Protein AF-A0A4Z2E4M0-F1 (afdb_monomer)

Sequence (100 aa):
MMVRCGWKPGSGLGPEGEGPQQPVPTVLKRDQTGLGFGHTKRAKVTHFQPRDCDAVKRPNGKGERGGKGKGQRREDSRRKELYEKNWERDFRASFNRTDL

pLDDT: mean 81.9, std 14.19, range [42.97, 96.12]

Foldseek 3Di:
DVVVVVDDQQAADDPVSPHDSDDDFADDDDDDDDPPPDDDDDTGPDDADVVRPVSNDDPPDDDDCPPPPPVRVVVVVVVVVVVVVVVVVVVVVVVVPDDD

Nearest PDB structures (foldseek):
  8ro1-assembly1_TF  TM=5.531E-01  e=5.129E-01  Caenorhabditis elegans

Secondary structure (DSSP, 8-state):
-TGGGTPPTTPPSSTTS-S-SSPPPB----SSSPTT-SSPPPPB-----TT-STTTSPP--SSS-----HHHHHHHHHHHHHHHHHHHHHHHHHHS----

Solvent-accessible surface area (backbone atoms only — not comparable to full-atom values): 6748 Å² total; per-residue (Å²): 112,60,61,83,72,71,51,56,90,89,48,22,52,65,99,84,31,78,37,73,70,61,80,81,55,46,69,88,86,88,75,90,71,64,88,88,64,75,81,86,72,78,60,41,74,79,84,65,62,90,87,47,66,69,76,73,48,76,75,95,60,87,74,90,74,78,69,59,53,78,65,56,50,52,52,52,50,53,53,50,52,52,50,50,53,50,48,50,52,53,55,57,49,64,73,63,74,69,88,134

Radius of gyration: 29.67 Å; Cα contacts (8 Å, |Δi|>4): 34; chains: 1; bounding box: 60×18×92 Å

InterPro domains:
  IPR000467 G-patch domain [PF01585] (1-36)
  IPR000467 G-patch domain [PS50174] (1-40)
  IPR000467 G-patch domain [SM00443] (1-38)
  IPR039146 G patch domain and ankyrin repeat-containing protein 1 [PTHR20923] (1-97)

Mean predicted aligned error: 14.18 Å

Structure (mmCIF, N/CA/C/O backbone):
data_AF-A0A4Z2E4M0-F1
#
_entry.id   AF-A0A4Z2E4M0-F1
#
loop_
_atom_site.group_PDB
_atom_site.id
_atom_site.type_symbol
_atom_site.label_atom_id
_atom_site.label_alt_id
_atom_site.label_comp_id
_atom_site.label_asym_id
_atom_site.label_entity_id
_atom_site.label_seq_id
_atom_site.pdbx_PDB_ins_code
_atom_site.Cartn_x
_atom_site.Cartn_y
_atom_site.Cartn_z
_atom_site.occupancy
_atom_site.B_iso_or_equiv
_atom_site.auth_seq_id
_atom_site.auth_comp_id
_atom_site.auth_asym_id
_atom_site.auth_atom_id
_atom_site.pdbx_PDB_model_num
ATOM 1 N N . MET A 1 1 ? 2.060 -4.174 -28.638 1.00 84.50 1 MET A N 1
ATOM 2 C CA . MET A 1 1 ? 2.246 -2.708 -28.719 1.00 84.50 1 MET A CA 1
ATOM 3 C C . MET A 1 1 ? 3.668 -2.316 -28.327 1.00 84.50 1 MET A C 1
ATOM 5 O O . MET A 1 1 ? 4.373 -1.853 -29.203 1.00 84.50 1 MET A O 1
ATOM 9 N N . MET A 1 2 ? 4.146 -2.610 -27.111 1.00 94.19 2 MET A N 1
ATOM 10 C CA . MET A 1 2 ? 5.495 -2.208 -26.654 1.00 94.19 2 MET A CA 1
ATOM 11 C C . MET A 1 2 ? 6.664 -2.712 -27.518 1.00 94.19 2 MET A C 1
ATOM 13 O O . MET A 1 2 ? 7.510 -1.918 -27.907 1.00 94.19 2 MET A O 1
ATOM 17 N N . VAL A 1 3 ? 6.681 -3.997 -27.895 1.00 94.50 3 VAL A N 1
ATOM 18 C CA . VAL A 1 3 ? 7.753 -4.558 -28.750 1.00 94.50 3 VAL A CA 1
ATOM 19 C C . VAL A 1 3 ? 7.830 -3.857 -30.112 1.00 94.50 3 VAL A C 1
ATOM 21 O O . VAL A 1 3 ? 8.912 -3.608 -30.628 1.00 94.50 3 VAL A O 1
ATOM 24 N N . ARG A 1 4 ? 6.681 -3.458 -30.675 1.00 96.12 4 ARG A N 1
ATOM 25 C CA . ARG A 1 4 ? 6.632 -2.698 -31.938 1.00 96.12 4 ARG A CA 1
ATOM 26 C C . ARG A 1 4 ? 7.209 -1.286 -31.796 1.00 96.12 4 ARG A C 1
ATOM 28 O O . ARG A 1 4 ? 7.579 -0.695 -32.799 1.00 96.12 4 ARG A O 1
ATOM 35 N N . CYS A 1 5 ? 7.279 -0.763 -30.575 1.00 92.38 5 CYS A N 1
ATOM 36 C CA . CYS A 1 5 ? 7.867 0.533 -30.247 1.00 92.38 5 CYS A CA 1
ATOM 37 C C . CYS A 1 5 ? 9.350 0.421 -29.850 1.00 92.38 5 CYS A C 1
ATOM 39 O O . CYS A 1 5 ? 9.886 1.359 -29.273 1.00 92.38 5 CYS A O 1
ATOM 41 N N . GLY A 1 6 ? 10.004 -0.716 -30.115 1.00 93.00 6 GLY A N 1
ATOM 42 C CA . GLY A 1 6 ? 11.433 -0.906 -29.847 1.00 93.00 6 GLY A CA 1
ATOM 43 C C . GLY A 1 6 ? 11.771 -1.376 -28.431 1.00 93.00 6 GLY A C 1
ATOM 44 O O . GLY A 1 6 ? 12.946 -1.516 -28.108 1.00 93.00 6 GLY A O 1
ATOM 45 N N . TRP A 1 7 ? 10.779 -1.667 -27.583 1.00 94.62 7 TRP A N 1
ATOM 46 C CA . TRP A 1 7 ? 11.056 -2.245 -26.267 1.00 94.62 7 TRP A CA 1
ATOM 47 C C . TRP A 1 7 ? 11.528 -3.701 -26.379 1.00 94.62 7 TRP A C 1
ATOM 49 O O . TRP A 1 7 ? 10.883 -4.525 -27.038 1.00 94.62 7 TRP A O 1
ATOM 59 N N . LYS A 1 8 ? 12.627 -4.030 -25.691 1.00 94.31 8 LYS A N 1
ATOM 60 C CA . LYS A 1 8 ? 13.203 -5.376 -25.647 1.00 94.31 8 LYS A CA 1
ATOM 61 C C . LYS A 1 8 ? 12.582 -6.187 -24.497 1.00 94.31 8 LYS A C 1
ATOM 63 O O . LYS A 1 8 ? 12.632 -5.752 -23.349 1.00 94.31 8 LYS A O 1
ATOM 68 N N . PRO A 1 9 ? 12.033 -7.387 -24.755 1.00 93.38 9 PRO A N 1
ATOM 69 C CA . PRO A 1 9 ? 11.495 -8.233 -23.694 1.00 93.38 9 PRO A CA 1
ATOM 70 C C . PRO A 1 9 ? 12.529 -8.507 -22.596 1.00 93.38 9 PRO A C 1
ATOM 72 O O . PRO A 1 9 ? 13.661 -8.895 -22.881 1.00 93.38 9 PRO A O 1
ATOM 75 N N . GLY A 1 10 ? 12.126 -8.303 -21.342 1.00 90.88 10 GLY A N 1
ATOM 76 C CA . GLY A 1 10 ? 12.985 -8.497 -20.173 1.00 90.88 10 GLY A CA 1
ATOM 77 C C . GLY A 1 10 ? 13.909 -7.320 -19.844 1.00 90.88 10 GLY A C 1
ATOM 78 O O . GLY A 1 10 ? 14.574 -7.374 -18.816 1.00 90.88 10 GLY A O 1
ATOM 79 N N . SER A 1 11 ? 13.946 -6.253 -20.651 1.00 94.50 11 SER A N 1
ATOM 80 C CA . SER A 1 11 ? 14.650 -5.021 -20.281 1.00 94.50 11 SER A CA 1
ATOM 81 C C . SER A 1 11 ? 13.740 -4.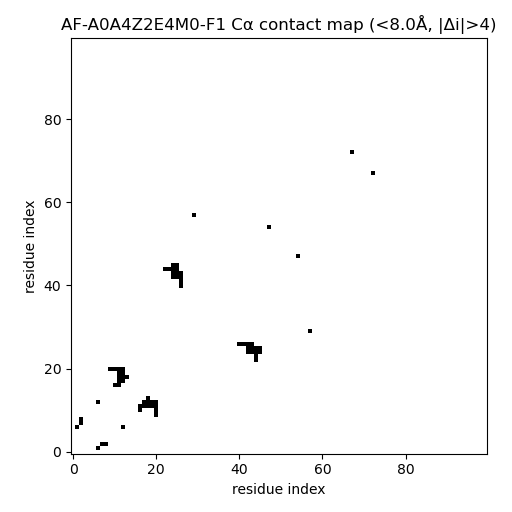057 -19.527 1.00 94.50 11 SER A C 1
ATOM 83 O O . SER A 1 11 ? 12.512 -4.082 -19.667 1.00 94.50 11 SER A O 1
ATOM 85 N N . GLY A 1 12 ? 14.360 -3.153 -18.770 1.00 95.56 12 GLY A N 1
ATOM 86 C CA . GLY A 1 12 ? 13.685 -1.962 -18.282 1.00 95.56 12 GLY A CA 1
ATOM 87 C C . GLY A 1 12 ? 13.259 -1.041 -19.424 1.00 95.56 12 GLY A C 1
ATOM 88 O O . GLY A 1 12 ? 13.637 -1.230 -20.586 1.00 95.56 12 GLY A O 1
ATOM 89 N N . LEU A 1 13 ? 12.451 -0.044 -19.078 1.00 93.62 13 LEU A N 1
ATOM 90 C CA . LEU A 1 13 ? 12.156 1.104 -19.937 1.00 93.62 13 LEU A CA 1
ATOM 91 C C . LEU A 1 13 ? 13.193 2.212 -19.698 1.00 93.62 13 LEU A C 1
ATOM 93 O O . LEU A 1 13 ? 13.845 2.215 -18.661 1.00 93.62 13 LEU A O 1
ATOM 97 N N . GLY A 1 14 ? 13.306 3.162 -20.622 1.00 93.12 14 GLY A N 1
ATOM 98 C CA . GLY A 1 14 ? 14.327 4.218 -20.592 1.00 93.12 14 GLY A CA 1
ATOM 99 C C . GLY A 1 14 ? 15.325 4.065 -21.744 1.00 93.12 14 GLY A C 1
ATOM 100 O O . GLY A 1 14 ? 15.329 3.006 -22.382 1.00 93.12 14 GLY A O 1
ATOM 101 N N . PRO A 1 15 ? 16.115 5.104 -22.070 1.00 92.88 15 PRO A N 1
ATOM 102 C CA . PRO A 1 15 ? 17.052 5.075 -23.193 1.00 92.88 15 PRO A CA 1
ATOM 103 C C . PRO A 1 15 ? 18.052 3.917 -23.117 1.00 92.88 15 PRO A C 1
ATOM 105 O O . PRO A 1 15 ? 18.345 3.308 -24.141 1.00 92.88 15 PRO A O 1
ATOM 108 N N . GLU A 1 16 ? 18.491 3.564 -21.906 1.00 93.50 16 GLU A N 1
ATOM 109 C CA . GLU A 1 16 ? 19.454 2.487 -21.647 1.00 93.50 16 GLU A CA 1
ATOM 110 C C . GLU A 1 16 ? 18.795 1.266 -20.978 1.00 93.50 16 GLU A C 1
ATOM 112 O O . GLU A 1 16 ? 19.464 0.335 -20.526 1.00 93.50 16 GLU A O 1
ATOM 117 N N . GLY A 1 17 ? 17.459 1.243 -20.900 1.00 93.44 17 GLY A N 1
ATOM 118 C CA . GLY A 1 17 ? 16.708 0.192 -20.212 1.00 93.44 17 GLY A CA 1
ATOM 119 C C . GLY A 1 17 ? 16.917 0.177 -18.694 1.00 93.44 17 GLY A C 1
ATOM 120 O O . GLY A 1 17 ? 16.791 -0.877 -18.069 1.00 93.44 17 GLY A O 1
ATOM 121 N N . GLU A 1 18 ? 17.233 1.332 -18.110 1.00 94.94 18 GLU A N 1
ATOM 122 C CA . GLU A 1 18 ? 17.555 1.529 -16.695 1.00 94.94 18 GLU A CA 1
ATOM 123 C C . GLU A 1 18 ? 16.342 1.432 -15.756 1.00 94.94 18 GLU A C 1
ATOM 125 O O . GLU A 1 18 ? 16.482 1.302 -14.538 1.00 94.94 18 GLU A O 1
ATOM 130 N N . GLY A 1 19 ? 15.136 1.500 -16.314 1.00 95.38 19 GLY A N 1
ATOM 131 C CA . GLY A 1 19 ? 13.899 1.414 -15.562 1.00 95.38 19 GLY A CA 1
ATOM 132 C C . GLY A 1 19 ? 13.681 0.038 -14.915 1.00 95.38 19 GLY A C 1
ATOM 133 O O . GLY A 1 19 ? 14.256 -0.972 -15.330 1.00 95.38 19 GLY A O 1
ATOM 134 N N . PRO A 1 20 ? 12.791 -0.051 -13.914 1.00 93.81 20 PRO A N 1
ATOM 135 C CA . PRO A 1 20 ? 12.462 -1.320 -13.278 1.00 93.81 20 PRO A CA 1
ATOM 136 C C . PRO A 1 20 ? 11.902 -2.342 -14.277 1.00 93.81 20 PRO A C 1
ATOM 138 O O . PRO A 1 20 ? 10.961 -2.056 -15.015 1.00 93.81 20 PRO A O 1
ATOM 141 N N . GLN A 1 21 ? 12.449 -3.560 -14.257 1.00 93.31 21 GLN A N 1
ATOM 142 C CA . GLN A 1 21 ? 11.928 -4.693 -15.038 1.00 93.31 21 GLN A CA 1
ATOM 143 C C . GLN A 1 21 ? 10.684 -5.311 -14.398 1.00 93.31 21 GLN A C 1
ATOM 145 O O . GLN A 1 21 ? 9.838 -5.890 -15.076 1.00 93.31 21 GLN A O 1
ATOM 150 N N . GLN A 1 22 ? 10.602 -5.219 -13.071 1.00 90.19 22 GLN A N 1
ATOM 151 C CA . GLN A 1 22 ? 9.503 -5.742 -12.279 1.00 90.19 22 GLN A CA 1
ATOM 152 C C . GLN A 1 22 ? 8.707 -4.577 -11.677 1.00 90.19 22 GLN A C 1
ATOM 154 O O . GLN A 1 22 ? 9.290 -3.548 -11.322 1.00 90.19 22 GLN A O 1
ATOM 159 N N . PRO A 1 23 ? 7.387 -4.730 -11.518 1.00 89.75 23 PRO A N 1
ATOM 160 C CA . PRO A 1 23 ? 6.557 -3.758 -10.822 1.00 89.75 23 PRO A CA 1
ATOM 161 C C . PRO A 1 23 ? 7.027 -3.527 -9.385 1.00 89.75 23 PRO A C 1
ATOM 163 O O . PRO A 1 23 ? 7.466 -4.451 -8.697 1.00 89.75 23 PRO A O 1
ATOM 166 N N . VAL A 1 24 ? 6.857 -2.300 -8.896 1.00 90.38 24 VAL A N 1
ATOM 167 C CA . VAL A 1 24 ? 7.190 -1.961 -7.510 1.00 90.38 24 VAL A CA 1
ATOM 168 C C . VAL A 1 24 ? 6.172 -2.616 -6.562 1.00 90.38 24 VAL A C 1
ATOM 170 O O . VAL A 1 24 ? 4.969 -2.369 -6.697 1.00 90.38 24 VAL A O 1
ATOM 173 N N . PRO A 1 25 ? 6.603 -3.451 -5.596 1.00 90.56 25 PRO A N 1
ATOM 174 C CA . PRO A 1 25 ? 5.696 -4.037 -4.619 1.00 90.56 25 PRO A CA 1
ATOM 175 C C . PRO A 1 25 ? 5.182 -2.963 -3.655 1.00 90.56 25 PRO A C 1
ATOM 177 O O . PRO A 1 25 ? 5.934 -2.105 -3.199 1.00 90.56 25 PRO A O 1
ATOM 180 N N . THR A 1 26 ? 3.902 -3.036 -3.289 1.00 88.38 26 THR A N 1
ATOM 181 C CA . THR A 1 26 ? 3.263 -2.059 -2.394 1.00 88.38 26 THR A CA 1
ATOM 182 C C . THR A 1 26 ? 2.568 -2.741 -1.217 1.00 88.38 26 THR A C 1
ATOM 184 O O . THR A 1 26 ? 2.360 -3.959 -1.199 1.00 88.38 26 THR A O 1
ATOM 187 N N . VAL A 1 27 ? 2.237 -1.956 -0.188 1.00 87.94 27 VAL A N 1
ATOM 188 C CA . VAL A 1 27 ? 1.460 -2.406 0.973 1.00 87.94 27 VAL A CA 1
ATOM 189 C C . VAL A 1 27 ? 0.079 -1.759 0.924 1.00 87.94 27 VAL A C 1
ATOM 191 O O . VAL A 1 27 ? -0.052 -0.548 1.083 1.00 87.94 27 VAL A O 1
ATOM 194 N N . LEU A 1 28 ? -0.971 -2.569 0.761 1.00 85.56 28 LEU A N 1
ATOM 195 C CA . LEU A 1 28 ? -2.348 -2.076 0.796 1.00 85.56 28 LEU A CA 1
ATOM 196 C C . LEU A 1 28 ? -2.831 -1.896 2.246 1.00 85.56 28 LEU A C 1
ATOM 198 O O . LEU A 1 28 ? -3.074 -2.870 2.971 1.00 85.56 28 LEU A O 1
ATOM 202 N N . LYS A 1 29 ? -3.004 -0.640 2.670 1.00 87.56 29 LYS A N 1
ATOM 203 C CA . LYS A 1 29 ? -3.593 -0.282 3.969 1.00 87.56 29 LYS A CA 1
ATOM 204 C C . LYS A 1 29 ? -5.112 -0.483 3.932 1.00 87.56 29 LYS A C 1
ATOM 206 O O . LYS A 1 29 ? -5.783 -0.014 3.021 1.00 87.56 29 LYS A O 1
ATOM 211 N N . ARG A 1 30 ? -5.661 -1.193 4.925 1.00 82.88 30 ARG A N 1
ATOM 212 C CA . ARG A 1 30 ? -7.098 -1.556 5.000 1.00 82.88 30 ARG A CA 1
ATOM 213 C C . ARG A 1 30 ? -7.775 -1.163 6.325 1.00 82.88 30 ARG A C 1
ATOM 215 O O . ARG A 1 30 ? -8.980 -1.369 6.504 1.00 82.88 30 ARG A O 1
ATOM 222 N N . ASP A 1 31 ? -6.994 -0.637 7.260 1.00 84.06 31 ASP A N 1
ATOM 223 C CA . ASP A 1 31 ? -7.385 -0.215 8.6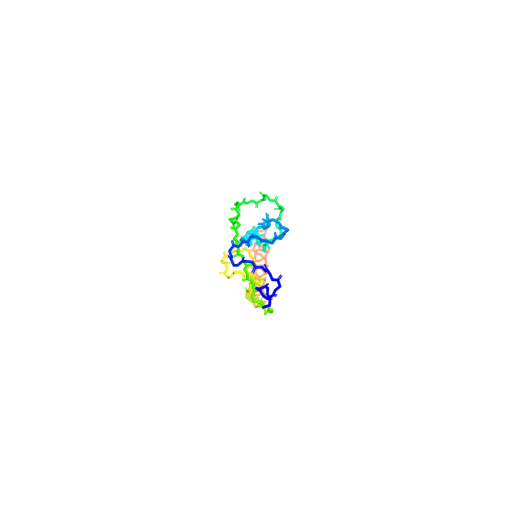08 1.00 84.06 31 ASP A CA 1
ATOM 224 C C . ASP A 1 31 ? -7.396 1.321 8.723 1.00 84.06 31 ASP A C 1
ATOM 226 O O . ASP A 1 31 ? -7.026 2.037 7.791 1.00 84.06 31 ASP A O 1
ATOM 230 N N . GLN A 1 32 ? -7.831 1.822 9.880 1.00 87.81 32 GLN A N 1
ATOM 231 C CA . GLN A 1 32 ? -7.915 3.254 10.200 1.00 87.81 32 GLN A CA 1
ATOM 232 C C . GLN A 1 32 ? -6.853 3.695 11.225 1.00 87.81 32 GLN A C 1
ATOM 234 O O . GLN A 1 32 ? -6.910 4.807 11.731 1.00 87.81 32 GLN A O 1
ATOM 239 N N . THR A 1 33 ? -5.890 2.833 11.562 1.00 90.31 33 THR A N 1
ATOM 240 C CA . THR A 1 33 ? -4.819 3.155 12.519 1.00 90.31 33 THR A CA 1
ATOM 241 C C . THR A 1 33 ? -3.756 4.050 11.882 1.00 90.31 33 THR A C 1
ATOM 243 O O . THR A 1 33 ? -3.677 4.148 10.651 1.00 90.31 33 THR A O 1
ATOM 246 N N . GLY A 1 34 ? -2.925 4.688 12.711 1.00 91.81 34 GLY A N 1
ATOM 247 C CA . GLY A 1 34 ? -1.761 5.441 12.241 1.00 91.81 34 GLY A CA 1
ATOM 248 C C . GLY A 1 34 ? -0.790 4.570 11.435 1.00 91.81 34 GLY A C 1
ATOM 249 O O . GLY A 1 34 ? -0.765 3.344 11.574 1.00 91.81 34 GLY A O 1
ATOM 250 N N . LEU A 1 35 ? 0.004 5.199 10.566 1.00 90.25 35 LEU A N 1
ATOM 251 C CA . LEU A 1 35 ? 1.093 4.510 9.869 1.00 90.25 35 LEU A CA 1
ATOM 252 C C . LEU A 1 35 ? 2.123 4.002 10.889 1.00 90.25 35 LEU A C 1
ATOM 254 O O . LEU A 1 35 ? 2.343 4.634 11.917 1.00 90.25 35 LEU A O 1
ATOM 258 N N . GLY A 1 36 ? 2.725 2.842 10.624 1.00 87.81 36 GLY A N 1
ATOM 259 C CA . GLY A 1 36 ? 3.684 2.210 11.540 1.00 87.81 36 GLY A CA 1
ATOM 260 C C . GLY A 1 36 ? 3.064 1.529 12.768 1.00 87.81 36 GLY A C 1
ATOM 261 O O . GLY A 1 36 ? 3.779 0.866 13.509 1.00 87.81 36 GLY A O 1
ATOM 262 N N . PHE A 1 37 ? 1.748 1.637 12.979 1.00 89.12 37 PHE A N 1
ATOM 263 C CA . PHE A 1 37 ? 1.061 0.947 14.069 1.00 89.12 37 PHE A CA 1
ATOM 264 C C . PHE A 1 37 ? 0.773 -0.523 13.722 1.00 89.12 37 PHE A C 1
ATOM 266 O O . PHE A 1 37 ? 0.177 -0.822 12.683 1.00 89.12 37 PHE A O 1
ATOM 273 N N . GLY A 1 38 ? 1.126 -1.432 14.634 1.00 86.94 38 GLY A N 1
ATOM 274 C CA . GLY A 1 38 ? 0.914 -2.873 14.492 1.00 86.94 38 GLY A CA 1
ATOM 275 C C . GLY A 1 38 ? 2.021 -3.585 13.709 1.00 86.94 38 GLY A C 1
ATOM 276 O O . GLY A 1 38 ? 3.119 -3.070 13.525 1.00 86.94 38 GLY A O 1
ATOM 277 N N . HIS A 1 39 ? 1.738 -4.809 13.262 1.00 86.12 39 HIS A N 1
ATOM 278 C CA . HIS A 1 39 ? 2.718 -5.634 12.556 1.00 86.12 39 HIS A CA 1
ATOM 279 C C . HIS A 1 39 ? 2.977 -5.107 11.140 1.00 86.12 39 HIS A C 1
ATOM 281 O O . HIS A 1 39 ? 2.037 -4.847 10.379 1.00 86.12 39 HIS A O 1
ATOM 287 N N . THR A 1 40 ? 4.252 -5.028 10.754 1.00 86.50 40 THR A N 1
ATOM 288 C CA . THR A 1 40 ? 4.645 -4.626 9.401 1.00 86.50 40 THR A CA 1
ATOM 289 C C . THR A 1 40 ? 4.141 -5.643 8.380 1.00 86.50 40 THR A C 1
ATOM 291 O O . THR A 1 40 ? 4.517 -6.815 8.380 1.00 86.50 40 THR A O 1
ATOM 294 N N . LYS A 1 41 ? 3.266 -5.188 7.481 1.00 85.88 41 LYS A N 1
ATOM 295 C CA . LYS A 1 41 ? 2.739 -6.007 6.385 1.00 85.88 41 LYS A CA 1
ATOM 296 C C . 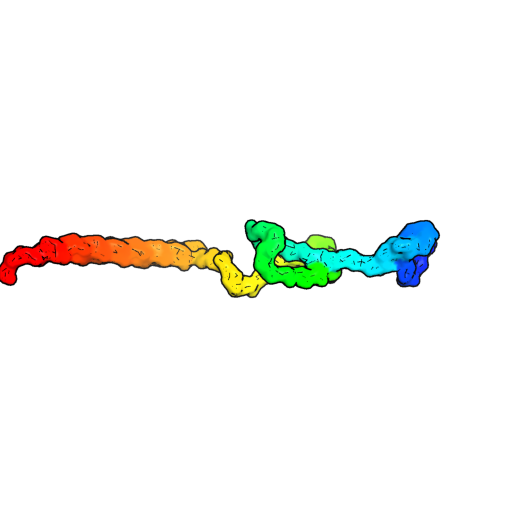LYS A 1 41 ? 3.791 -6.112 5.281 1.00 85.88 41 LYS A C 1
ATOM 298 O O . LYS A 1 41 ? 4.380 -5.112 4.882 1.00 85.88 41 LYS A O 1
ATOM 303 N N . ARG A 1 42 ? 3.990 -7.319 4.748 1.00 88.38 42 ARG A N 1
ATOM 304 C CA . ARG A 1 42 ? 4.911 -7.548 3.626 1.00 88.38 42 ARG A CA 1
ATOM 305 C C . ARG A 1 42 ? 4.381 -6.882 2.354 1.00 88.38 42 ARG A C 1
ATOM 307 O O . ARG A 1 42 ? 3.241 -7.153 1.968 1.00 88.38 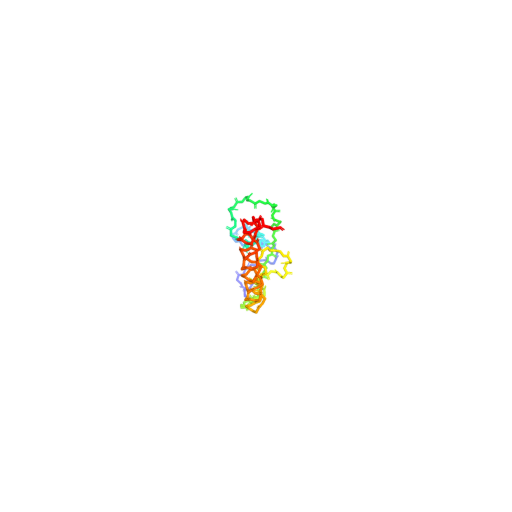42 ARG A O 1
ATOM 314 N N . ALA A 1 43 ? 5.213 -6.073 1.696 1.00 88.69 43 ALA A N 1
ATOM 315 C CA . ALA A 1 43 ? 4.911 -5.516 0.381 1.00 88.69 43 ALA A CA 1
ATOM 316 C C . ALA A 1 43 ? 4.771 -6.638 -0.658 1.00 88.69 43 ALA A C 1
ATOM 318 O O . ALA A 1 43 ? 5.484 -7.647 -0.605 1.00 88.69 43 ALA A O 1
ATOM 319 N N . LYS A 1 44 ? 3.819 -6.493 -1.580 1.00 85.50 44 LYS A N 1
ATOM 320 C CA . LYS A 1 44 ? 3.558 -7.473 -2.640 1.00 85.50 44 LYS A CA 1
ATOM 321 C C . LYS A 1 44 ? 3.263 -6.750 -3.945 1.00 85.50 44 LYS A C 1
ATOM 323 O O . LYS A 1 44 ? 2.677 -5.670 -3.942 1.00 85.50 44 LYS A O 1
ATOM 328 N N . VAL A 1 45 ? 3.646 -7.366 -5.058 1.00 83.06 45 VAL A N 1
ATOM 329 C CA . VAL A 1 45 ? 3.161 -6.951 -6.374 1.00 83.06 45 VAL A CA 1
ATOM 330 C C . VAL A 1 45 ? 1.701 -7.380 -6.458 1.00 83.06 45 VAL A C 1
ATOM 332 O O . VAL A 1 45 ? 1.398 -8.561 -6.610 1.00 83.06 45 VAL A O 1
ATOM 335 N N . THR A 1 46 ? 0.787 -6.436 -6.259 1.00 72.25 46 THR A N 1
ATOM 336 C CA . THR A 1 46 ? -0.647 -6.662 -6.439 1.00 72.25 46 THR A CA 1
ATOM 337 C C . THR A 1 46 ? -1.068 -5.996 -7.736 1.00 72.25 46 THR A C 1
ATOM 339 O O . THR A 1 46 ? -1.197 -4.774 -7.791 1.00 72.25 46 THR A O 1
ATOM 342 N N . HIS A 1 47 ? -1.265 -6.789 -8.785 1.00 70.75 47 HIS A N 1
ATOM 343 C CA . HIS A 1 47 ? -2.005 -6.332 -9.953 1.00 70.75 47 HIS A CA 1
ATOM 344 C C . HIS A 1 47 ? -3.472 -6.654 -9.741 1.00 70.75 47 HIS A C 1
ATOM 346 O O . HIS A 1 47 ? -3.824 -7.788 -9.426 1.00 70.75 47 HIS A O 1
ATOM 352 N N . PHE A 1 48 ? -4.312 -5.645 -9.908 1.00 74.94 48 PHE A N 1
ATOM 353 C CA . PHE A 1 48 ? -5.752 -5.816 -9.931 1.00 74.94 48 PHE A CA 1
ATOM 354 C C . PHE A 1 48 ? -6.201 -5.674 -11.374 1.00 74.94 48 PHE A C 1
ATOM 356 O O . PHE A 1 48 ? -5.710 -4.796 -12.091 1.00 74.94 48 PHE A O 1
ATOM 363 N N . GLN A 1 49 ? -7.097 -6.554 -11.813 1.00 78.75 49 GLN A N 1
ATOM 364 C CA . GLN A 1 49 ? -7.695 -6.383 -13.130 1.00 78.75 49 GLN A CA 1
ATOM 365 C C . GLN A 1 49 ? -8.475 -5.059 -13.162 1.00 78.75 49 GLN A C 1
ATOM 367 O O . GLN A 1 49 ? -8.954 -4.590 -12.121 1.00 78.75 49 GLN A O 1
ATOM 372 N N . PRO A 1 50 ? -8.622 -4.424 -14.336 1.00 77.19 50 PRO A N 1
ATOM 373 C CA . PRO A 1 50 ? -9.517 -3.286 -14.461 1.00 77.19 50 PRO A CA 1
ATOM 374 C C . PRO A 1 50 ? -10.903 -3.652 -13.914 1.00 77.19 50 PRO A C 1
ATOM 376 O O . PRO A 1 50 ? -11.479 -4.660 -14.314 1.00 77.19 50 PRO A O 1
ATOM 379 N N . ARG A 1 51 ? -11.435 -2.825 -13.003 1.00 78.88 51 ARG A N 1
ATOM 380 C CA . ARG A 1 51 ? -12.729 -3.038 -12.317 1.00 78.88 51 ARG A CA 1
ATOM 381 C C . ARG A 1 51 ? -12.801 -4.282 -11.419 1.00 78.88 51 ARG A C 1
ATOM 383 O O . ARG A 1 51 ? -13.896 -4.737 -11.101 1.00 78.88 51 ARG A O 1
ATOM 390 N N . ASP A 1 52 ? -11.669 -4.798 -10.956 1.00 83.19 52 ASP A N 1
ATOM 391 C CA . ASP A 1 52 ? -11.645 -5.836 -9.928 1.00 83.19 52 ASP A CA 1
ATOM 392 C C . ASP A 1 52 ? -12.101 -5.255 -8.578 1.00 83.19 52 ASP A C 1
ATOM 394 O O . ASP A 1 52 ? -11.358 -4.564 -7.883 1.00 83.19 52 ASP A O 1
ATOM 398 N N . CYS A 1 53 ? -13.361 -5.489 -8.211 1.00 80.25 53 CYS A N 1
ATOM 399 C CA . CYS A 1 53 ? -13.888 -5.061 -6.918 1.00 80.25 53 CYS A CA 1
ATOM 400 C C . CYS A 1 53 ? -13.360 -5.918 -5.757 1.00 80.25 53 CYS A C 1
ATOM 402 O O . CYS A 1 53 ? -13.367 -5.458 -4.614 1.00 80.25 53 CYS A O 1
ATOM 404 N N . ASP A 1 54 ? -12.906 -7.145 -6.020 1.00 79.50 54 ASP A N 1
ATOM 405 C CA . ASP A 1 54 ? -12.430 -8.071 -4.991 1.00 79.50 54 ASP A CA 1
ATOM 406 C C . ASP A 1 54 ? -11.033 -7.686 -4.492 1.00 79.50 54 ASP A C 1
ATOM 408 O O . ASP A 1 54 ? -10.749 -7.807 -3.298 1.00 79.50 54 ASP A O 1
ATOM 412 N N . ALA A 1 55 ? -10.213 -7.094 -5.361 1.00 75.56 55 ALA A N 1
ATOM 413 C CA . ALA A 1 55 ? -8.953 -6.420 -5.039 1.00 75.56 55 ALA A CA 1
ATOM 414 C C . ALA A 1 55 ? -8.997 -5.536 -3.778 1.00 75.56 55 ALA A C 1
ATOM 416 O O . ALA A 1 55 ? -8.088 -5.541 -2.934 1.00 75.56 55 ALA A O 1
ATOM 417 N N . VAL A 1 56 ? -10.075 -4.755 -3.673 1.00 73.19 56 VAL A N 1
ATOM 418 C CA . VAL A 1 56 ? -10.290 -3.739 -2.637 1.00 73.19 56 VAL A CA 1
ATOM 419 C C . VAL A 1 56 ? -11.245 -4.204 -1.543 1.00 73.19 56 VAL A C 1
ATOM 421 O O . VAL A 1 56 ? -11.396 -3.510 -0.532 1.00 73.19 56 VAL A O 1
ATOM 424 N N . LYS A 1 57 ? -11.867 -5.384 -1.686 1.00 77.38 57 LYS A N 1
ATOM 425 C CA . LYS A 1 57 ? -12.700 -5.944 -0.622 1.00 77.38 57 LYS A CA 1
ATOM 426 C C . LYS A 1 57 ? -11.855 -6.168 0.623 1.00 77.38 57 LYS A C 1
ATOM 428 O O . LYS A 1 57 ? -10.705 -6.617 0.595 1.00 77.38 57 LYS A O 1
ATOM 433 N N . ARG A 1 58 ? -12.452 -5.834 1.764 1.00 73.00 58 ARG A N 1
ATOM 434 C CA . ARG A 1 58 ? -11.852 -6.141 3.059 1.00 73.00 58 ARG A CA 1
ATOM 435 C C . ARG A 1 58 ? -11.850 -7.668 3.178 1.00 73.00 58 ARG A C 1
ATOM 437 O O . ARG A 1 58 ? -12.905 -8.263 2.969 1.00 73.00 58 ARG A O 1
ATOM 444 N N . PRO A 1 59 ? -10.703 -8.310 3.462 1.00 70.44 59 PRO A N 1
ATOM 445 C CA . PRO A 1 59 ? -10.693 -9.746 3.683 1.00 70.44 59 PR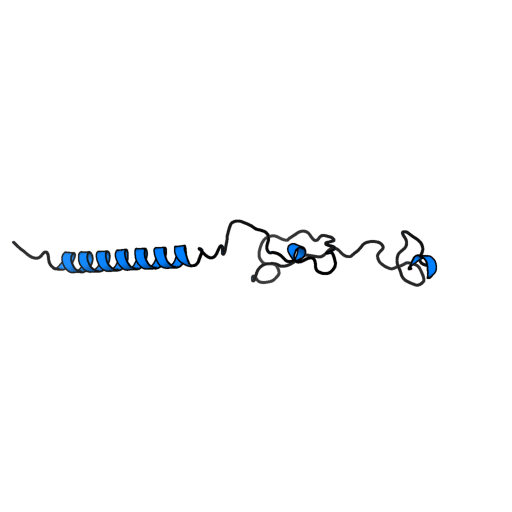O A CA 1
ATOM 446 C C . PRO A 1 59 ? -11.656 -10.058 4.828 1.00 70.44 59 PRO A C 1
ATOM 448 O O . PRO A 1 59 ? -11.712 -9.308 5.807 1.00 70.44 59 PRO A O 1
ATOM 451 N N . ASN A 1 60 ? -12.410 -11.148 4.694 1.00 65.12 60 ASN A N 1
ATOM 452 C CA . ASN A 1 60 ? -13.319 -11.643 5.724 1.00 65.12 60 ASN A CA 1
ATOM 453 C C . ASN A 1 60 ? -12.489 -12.210 6.891 1.00 65.12 60 ASN A C 1
ATOM 455 O O . ASN A 1 60 ? -12.369 -13.416 7.076 1.00 65.12 60 ASN A O 1
ATOM 459 N N . GLY A 1 61 ? -11.833 -11.317 7.630 1.00 54.88 61 GLY A N 1
ATOM 460 C CA . GLY A 1 61 ? -11.054 -11.600 8.821 1.00 54.88 61 GLY A CA 1
ATOM 461 C C . GLY A 1 61 ? -11.915 -11.375 10.054 1.00 54.88 61 GLY A C 1
ATOM 462 O O . GLY A 1 61 ? -12.468 -10.296 10.257 1.00 54.88 61 GLY A O 1
ATOM 463 N N . LYS A 1 62 ? -12.047 -12.431 10.852 1.00 53.88 62 LYS A N 1
ATOM 464 C CA . LYS A 1 62 ? -12.660 -12.440 12.180 1.00 53.88 62 LYS A CA 1
ATOM 465 C C . LYS A 1 62 ? -11.978 -11.376 13.066 1.00 53.88 62 LYS A C 1
ATOM 467 O O . LYS A 1 62 ? -10.762 -11.404 13.192 1.00 53.88 62 LYS A O 1
ATOM 472 N N . GLY A 1 63 ? -12.764 -10.482 13.677 1.00 54.22 63 GLY A N 1
ATOM 473 C CA . GLY A 1 63 ? -12.293 -9.383 14.542 1.00 54.22 63 GLY A CA 1
ATOM 474 C C . GLY A 1 63 ? -11.770 -8.195 13.723 1.00 54.22 63 GLY A C 1
ATOM 475 O O . GLY A 1 63 ? -10.955 -8.351 12.835 1.00 54.22 63 GLY A O 1
ATOM 476 N N . GLU A 1 64 ? -12.218 -6.953 13.866 1.00 51.81 64 GLU A N 1
ATOM 477 C CA . GLU A 1 64 ? -12.529 -6.241 15.111 1.00 51.81 64 GLU A CA 1
ATOM 478 C C . GLU A 1 64 ? -13.747 -5.314 14.980 1.00 51.81 64 GLU A C 1
ATOM 480 O O . GLU A 1 64 ? -14.098 -4.598 15.910 1.00 51.81 64 GLU A O 1
ATOM 485 N N . ARG A 1 65 ? -14.436 -5.316 13.837 1.00 50.62 65 ARG A N 1
ATOM 486 C CA . ARG A 1 65 ? -15.732 -4.637 13.666 1.00 50.62 65 ARG A CA 1
ATOM 487 C C . ARG A 1 65 ? -16.602 -5.432 12.707 1.00 50.62 65 ARG A C 1
ATOM 489 O O . ARG A 1 65 ? -17.061 -4.917 11.691 1.00 50.62 65 ARG A O 1
ATOM 496 N N . GLY A 1 66 ? -16.814 -6.709 13.020 1.00 42.97 66 GLY A N 1
ATOM 497 C CA . GLY A 1 66 ? -18.020 -7.376 12.552 1.00 42.97 66 GLY A CA 1
ATOM 498 C C . GLY A 1 66 ? -19.172 -6.627 13.197 1.00 42.97 66 GLY A C 1
ATOM 499 O O . GLY A 1 66 ? -19.490 -6.881 14.354 1.00 42.97 66 GLY A O 1
ATOM 500 N N . GLY A 1 67 ? -19.706 -5.611 12.515 1.00 48.59 67 GLY A N 1
ATOM 501 C CA . GLY A 1 67 ? -20.924 -4.962 12.959 1.00 48.59 67 GLY A CA 1
ATOM 502 C C . GLY A 1 67 ? -21.941 -6.074 13.130 1.00 48.59 67 GLY A C 1
ATOM 503 O O . GLY A 1 67 ? -22.341 -6.673 12.133 1.00 48.59 67 GLY A O 1
ATOM 504 N N . LYS A 1 68 ? -22.281 -6.400 14.386 1.00 50.56 68 LYS A N 1
ATOM 505 C CA . LYS A 1 68 ? -23.396 -7.288 14.706 1.00 50.56 68 LYS A CA 1
ATOM 506 C C . LYS A 1 68 ? -24.528 -6.873 13.777 1.00 50.56 68 LYS A C 1
ATOM 508 O O . LYS A 1 68 ? -24.834 -5.676 13.712 1.00 50.56 68 LYS A O 1
ATOM 513 N N . GLY A 1 69 ? -25.054 -7.810 12.981 1.00 54.31 69 GLY A N 1
ATOM 514 C CA . GLY A 1 69 ? -26.098 -7.494 12.004 1.00 54.31 69 GLY A CA 1
ATOM 515 C C . GLY A 1 69 ? -27.174 -6.643 12.680 1.00 54.31 69 GLY A C 1
ATOM 516 O O . GLY A 1 69 ? -27.408 -6.812 13.877 1.00 54.31 69 GLY A O 1
ATOM 517 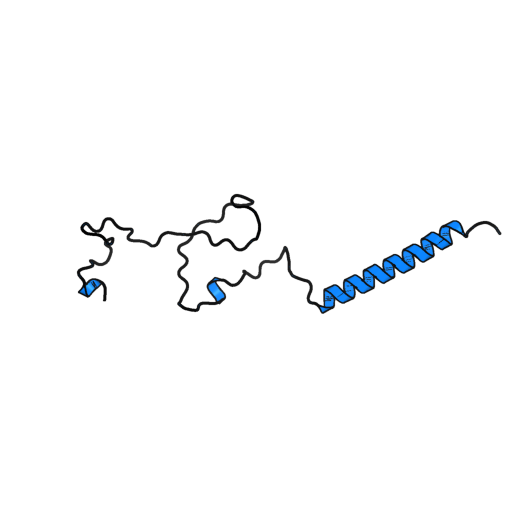N N . LYS A 1 70 ? -27.798 -5.693 11.967 1.00 56.00 70 LYS A N 1
ATOM 518 C CA . LYS A 1 70 ? -28.722 -4.702 12.571 1.00 56.00 70 LYS A CA 1
ATOM 519 C C . LYS A 1 70 ? -29.727 -5.320 13.570 1.00 56.00 70 LYS A C 1
ATOM 521 O O . LYS A 1 70 ? -30.074 -4.660 14.545 1.00 56.00 70 LYS A O 1
ATOM 526 N N . GLY A 1 71 ? -30.137 -6.577 13.354 1.00 62.03 71 GLY A N 1
ATOM 527 C CA . GLY A 1 71 ? -30.937 -7.381 14.287 1.00 62.03 71 GLY A CA 1
ATOM 528 C C . GLY A 1 71 ? -30.248 -7.712 15.620 1.00 62.03 71 GLY A C 1
ATOM 529 O O . GLY A 1 71 ? -30.787 -7.362 16.665 1.00 62.03 71 GLY A O 1
ATOM 530 N N . GLN A 1 72 ? -29.038 -8.285 15.608 1.00 64.81 72 GLN A N 1
ATOM 531 C CA . GLN A 1 72 ? -28.283 -8.615 16.831 1.00 64.81 72 GLN A CA 1
ATOM 532 C C . GLN A 1 72 ? -28.003 -7.381 17.694 1.00 64.81 72 GLN A C 1
ATOM 534 O O . GLN A 1 72 ? -28.131 -7.439 18.911 1.00 64.81 72 GLN A O 1
ATOM 539 N N . ARG A 1 73 ? -27.675 -6.236 17.076 1.00 73.88 73 ARG A N 1
ATOM 540 C CA . ARG A 1 73 ? -27.437 -4.994 17.829 1.00 73.88 73 ARG A CA 1
ATOM 541 C C . ARG A 1 73 ? -28.690 -4.529 18.580 1.00 73.88 73 ARG A C 1
ATOM 543 O O . ARG A 1 73 ? -28.571 -4.056 19.703 1.00 73.88 73 ARG A O 1
ATOM 550 N N . ARG A 1 74 ? -29.876 -4.656 17.973 1.00 76.31 74 ARG A N 1
ATOM 551 C CA . ARG A 1 74 ? -31.150 -4.302 18.621 1.00 76.31 74 ARG A CA 1
ATOM 552 C C . ARG A 1 74 ? -31.497 -5.258 19.757 1.00 76.31 74 ARG A C 1
ATOM 554 O O . ARG A 1 74 ? -31.937 -4.804 20.809 1.00 76.31 74 ARG A O 1
ATOM 561 N N . GLU A 1 75 ? -31.303 -6.555 19.545 1.00 83.00 75 GLU A N 1
ATOM 562 C CA . GLU A 1 75 ? -31.593 -7.574 20.553 1.00 83.00 75 GLU A CA 1
ATOM 563 C C . GLU A 1 75 ? -30.687 -7.429 21.782 1.00 83.00 75 GLU A C 1
ATOM 565 O O . GLU A 1 75 ? -31.187 -7.393 22.905 1.00 83.00 75 GLU A O 1
ATOM 570 N N . ASP A 1 76 ? -29.383 -7.226 21.576 1.00 84.44 76 ASP A N 1
ATOM 571 C CA . ASP A 1 76 ? -28.431 -6.975 22.662 1.00 84.44 76 ASP A CA 1
ATOM 572 C C . ASP A 1 76 ? -28.770 -5.707 23.452 1.00 84.44 76 ASP A C 1
ATOM 574 O O . ASP A 1 76 ? -28.733 -5.716 24.682 1.00 84.44 76 ASP A O 1
ATOM 578 N N . SER A 1 77 ? -29.138 -4.619 22.762 1.00 84.56 77 SER A N 1
ATOM 579 C CA . SER A 1 77 ? -29.576 -3.384 23.420 1.00 84.56 77 SER A CA 1
ATOM 580 C C . SER A 1 77 ? -30.809 -3.616 24.290 1.00 84.56 77 SER A C 1
ATOM 582 O O . SER A 1 77 ? -30.815 -3.202 25.445 1.00 84.56 77 SER A O 1
ATOM 584 N N . ARG A 1 78 ? -31.815 -4.338 23.780 1.00 90.56 78 ARG A N 1
ATOM 585 C CA . ARG A 1 78 ? -33.031 -4.660 24.541 1.00 90.56 78 ARG A CA 1
ATOM 586 C C . ARG A 1 78 ? -32.723 -5.530 25.762 1.00 90.56 78 ARG A C 1
ATOM 588 O O . ARG A 1 78 ? -33.300 -5.329 26.825 1.00 90.56 78 ARG A O 1
ATOM 595 N N . ARG A 1 79 ? -31.800 -6.485 25.625 1.00 92.69 79 ARG A N 1
ATOM 596 C CA . ARG A 1 79 ? -31.377 -7.379 26.712 1.00 92.69 79 ARG A CA 1
ATOM 597 C C . ARG A 1 79 ? -30.645 -6.617 27.818 1.00 92.69 79 ARG A C 1
ATOM 599 O O . ARG A 1 79 ? -30.920 -6.850 28.991 1.00 92.69 79 ARG A O 1
ATOM 606 N N . LYS A 1 80 ? -29.771 -5.675 27.446 1.00 93.31 80 LYS A N 1
ATOM 607 C CA . LYS A 1 80 ? -29.077 -4.784 28.388 1.00 93.31 80 LYS A CA 1
ATOM 608 C C . LYS A 1 80 ? -30.060 -3.881 29.129 1.00 93.31 80 LYS A C 1
ATOM 610 O O . LYS A 1 80 ? -29.980 -3.776 30.344 1.00 93.31 80 LYS A O 1
ATOM 615 N N . GLU A 1 81 ? -31.026 -3.311 28.415 1.00 95.00 81 GLU A N 1
ATOM 616 C CA . GLU A 1 81 ? -32.052 -2.446 29.004 1.00 95.00 81 GLU A CA 1
ATOM 617 C C . GLU A 1 81 ? -32.941 -3.201 30.010 1.00 95.00 81 GLU A C 1
ATOM 619 O O . GLU A 1 81 ? -33.258 -2.684 31.077 1.00 95.00 81 GLU A O 1
ATOM 624 N N . LEU A 1 82 ? -33.315 -4.452 29.708 1.00 95.44 82 LEU A N 1
ATOM 625 C CA . LEU A 1 82 ? -34.050 -5.313 30.645 1.00 95.44 82 LEU A CA 1
ATOM 626 C C . LEU A 1 82 ? -33.222 -5.657 31.887 1.00 95.44 82 LEU A C 1
ATOM 628 O O . LEU A 1 82 ? -33.752 -5.641 32.995 1.00 95.44 82 LEU A O 1
ATOM 632 N N . TYR A 1 83 ? -31.935 -5.958 31.704 1.00 95.44 83 TYR A N 1
ATOM 633 C CA . TYR A 1 83 ? -31.026 -6.216 32.816 1.00 95.44 83 TYR A CA 1
ATOM 634 C C . TYR A 1 83 ? -30.898 -4.988 33.725 1.00 95.44 83 TYR A C 1
ATOM 636 O O . TYR A 1 83 ? -31.027 -5.123 34.935 1.00 95.44 83 TYR A O 1
ATOM 644 N N . GLU A 1 84 ? -30.719 -3.795 33.153 1.00 95.12 84 GLU A N 1
ATOM 645 C CA . GLU A 1 84 ? -30.622 -2.540 33.908 1.00 95.12 84 GLU A CA 1
ATOM 646 C C . GLU A 1 84 ? -31.918 -2.226 34.672 1.00 95.12 84 GLU A C 1
ATOM 648 O O . GLU A 1 84 ? -31.852 -1.890 35.851 1.00 95.12 84 GLU A O 1
ATOM 653 N N . LYS A 1 85 ? -33.095 -2.427 34.060 1.00 95.38 85 LYS A N 1
ATOM 654 C CA . LYS A 1 85 ? -34.396 -2.251 34.736 1.00 95.38 85 LYS A CA 1
ATOM 655 C C . LYS A 1 85 ? -34.596 -3.217 35.901 1.00 95.38 85 LYS A C 1
ATOM 657 O O . LYS A 1 85 ? -35.058 -2.809 36.965 1.00 95.38 85 LYS A O 1
ATOM 662 N N . ASN A 1 86 ? -34.260 -4.494 35.713 1.00 94.94 86 ASN A N 1
ATOM 663 C CA . ASN A 1 86 ? -34.339 -5.476 36.795 1.00 94.94 86 ASN A CA 1
ATOM 664 C C . ASN A 1 86 ? -33.341 -5.149 37.905 1.00 94.94 86 ASN A C 1
ATOM 666 O O . ASN A 1 86 ? -33.712 -5.180 39.074 1.00 94.94 86 ASN A O 1
ATOM 670 N N . TRP A 1 87 ? -32.114 -4.776 37.540 1.00 95.75 87 TRP A N 1
ATOM 671 C CA . TRP A 1 87 ? -31.090 -4.375 38.495 1.00 95.75 87 TRP A CA 1
ATOM 672 C C . TRP A 1 87 ? -31.524 -3.157 39.314 1.00 95.75 87 TRP A C 1
ATOM 674 O O . TRP A 1 87 ? -31.393 -3.177 40.530 1.00 95.75 87 TRP A O 1
ATOM 684 N N . GLU A 1 88 ? -32.107 -2.131 38.688 1.00 94.38 88 GLU A N 1
ATOM 685 C CA . GLU A 1 88 ? -32.625 -0.956 39.395 1.00 94.38 88 GLU A CA 1
ATOM 686 C C . GLU A 1 88 ? -33.757 -1.331 40.359 1.00 94.38 88 GLU A C 1
ATOM 688 O O . GLU A 1 88 ? -33.772 -0.889 41.507 1.00 94.38 88 GLU A O 1
ATOM 693 N N . ARG A 1 89 ? -34.705 -2.168 39.918 1.00 92.19 89 ARG A N 1
ATOM 694 C CA . ARG A 1 89 ? -35.812 -2.629 40.764 1.00 92.19 89 ARG A CA 1
ATOM 695 C C . ARG A 1 89 ? -35.293 -3.376 41.990 1.00 92.19 89 ARG A C 1
ATOM 697 O O . ARG A 1 89 ? -35.737 -3.097 43.102 1.00 92.19 89 ARG A O 1
ATOM 704 N N . ASP A 1 90 ? -34.355 -4.294 41.788 1.00 92.69 90 ASP A N 1
ATOM 705 C CA . ASP A 1 90 ? -33.773 -5.094 42.862 1.00 92.69 90 ASP A CA 1
ATOM 706 C C . ASP A 1 90 ? -32.898 -4.219 43.783 1.00 92.69 90 ASP A C 1
ATOM 708 O O . ASP A 1 90 ? -32.962 -4.352 45.005 1.00 92.69 90 ASP A O 1
ATOM 712 N N . PHE A 1 91 ? -32.169 -3.246 43.224 1.00 92.75 91 PHE A N 1
ATOM 713 C CA . PHE A 1 91 ? -31.428 -2.232 43.977 1.00 92.75 91 PHE A CA 1
ATOM 714 C C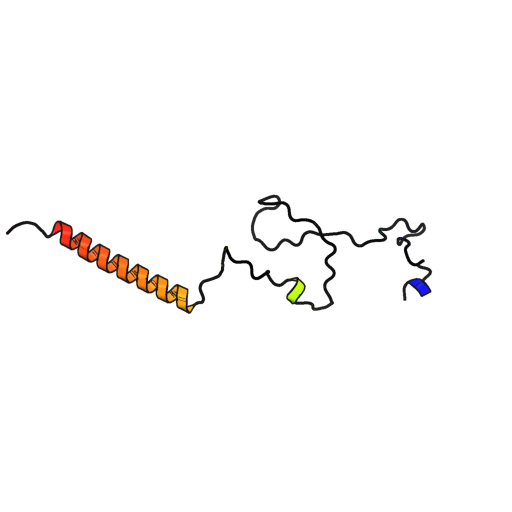 . PHE A 1 91 ? -32.363 -1.401 44.862 1.00 92.75 91 PHE A C 1
ATOM 716 O O . PHE A 1 91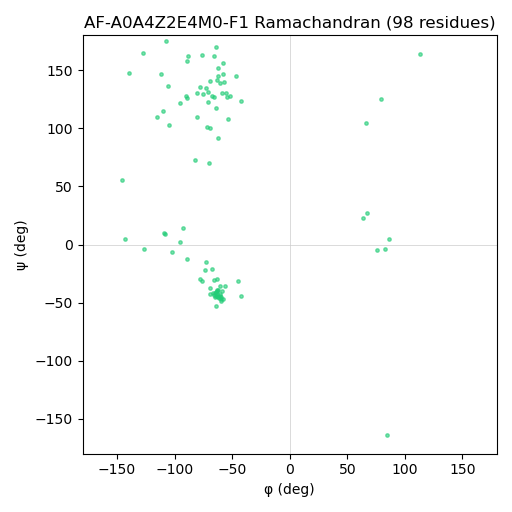 ? -32.122 -1.285 46.059 1.00 92.75 91 PHE A O 1
ATOM 723 N N . ARG A 1 92 ? -33.483 -0.890 44.337 1.00 87.62 92 ARG A N 1
ATOM 724 C CA . ARG A 1 92 ? -34.475 -0.141 45.133 1.00 87.62 92 ARG A CA 1
ATOM 725 C C . ARG A 1 92 ? -35.127 -1.012 46.204 1.00 87.62 92 ARG A C 1
ATOM 727 O O . ARG A 1 92 ? -35.308 -0.562 47.329 1.00 87.62 92 ARG A O 1
ATOM 734 N N . ALA A 1 93 ? -35.445 -2.262 45.877 1.00 86.69 93 ALA A N 1
ATOM 735 C CA . ALA A 1 93 ? -36.010 -3.206 46.837 1.00 86.69 93 ALA A CA 1
ATOM 736 C C . ALA A 1 93 ? -35.026 -3.564 47.964 1.00 86.69 93 ALA A C 1
ATOM 738 O O . ALA A 1 93 ? -35.461 -3.815 49.086 1.00 86.69 93 ALA A O 1
ATOM 739 N N . SER A 1 94 ? -33.715 -3.548 47.693 1.00 86.06 94 SER A N 1
ATOM 740 C CA . SER A 1 94 ? -32.687 -3.855 48.695 1.00 86.06 94 SER A CA 1
ATOM 741 C C . SER A 1 94 ? -32.651 -2.863 49.862 1.00 86.06 94 SER A C 1
ATOM 743 O O . SER A 1 94 ? -32.361 -3.273 50.981 1.00 86.06 94 SER A O 1
ATOM 745 N N . PHE A 1 95 ? -33.032 -1.600 49.636 1.00 79.75 95 PHE A N 1
A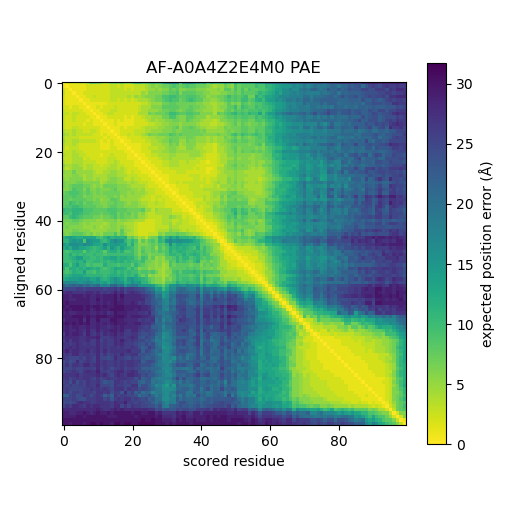TOM 746 C CA . PHE A 1 95 ? -33.141 -0.579 50.688 1.00 79.75 95 PHE A CA 1
ATOM 747 C C . PHE A 1 95 ? -34.519 -0.533 51.359 1.00 79.75 95 PHE A C 1
ATOM 749 O O . PHE A 1 95 ? -34.660 0.084 52.408 1.00 79.75 95 PHE A O 1
ATOM 756 N N . ASN A 1 96 ? -35.522 -1.203 50.783 1.00 67.94 96 ASN A N 1
ATOM 757 C CA . ASN A 1 96 ? -36.882 -1.264 51.323 1.00 67.94 96 ASN A CA 1
ATOM 758 C C . ASN A 1 96 ? -37.132 -2.518 52.181 1.00 67.94 96 ASN A C 1
ATOM 760 O O . ASN A 1 96 ? -38.246 -2.713 52.662 1.00 67.94 96 ASN A O 1
ATOM 764 N N . ARG A 1 97 ? -36.121 -3.376 52.394 1.00 62.50 97 ARG A N 1
ATOM 765 C CA . ARG A 1 97 ? -36.135 -4.370 53.479 1.00 62.50 97 ARG A CA 1
ATOM 766 C C . ARG A 1 97 ? -35.695 -3.701 54.779 1.00 62.50 97 ARG A C 1
ATOM 768 O O . ARG A 1 97 ? -34.596 -3.930 55.268 1.00 62.50 97 ARG A O 1
ATOM 775 N N . THR A 1 98 ? -36.572 -2.875 55.320 1.00 58.12 98 THR A N 1
ATOM 776 C CA . THR A 1 98 ? -36.555 -2.521 56.737 1.00 58.12 98 THR A CA 1
ATOM 777 C C . THR A 1 98 ? -37.844 -3.056 57.343 1.00 58.12 98 THR A C 1
ATOM 779 O O . THR A 1 98 ? -38.927 -2.581 57.011 1.00 58.12 98 THR A O 1
ATOM 782 N N . ASP A 1 99 ? -37.648 -4.081 58.170 1.00 55.06 99 ASP A N 1
ATOM 783 C CA . ASP A 1 99 ? -38.446 -4.516 59.317 1.00 55.06 99 ASP A CA 1
ATOM 784 C C . ASP A 1 99 ? -39.867 -5.064 59.098 1.00 55.06 99 ASP A C 1
ATOM 786 O O . ASP A 1 99 ? -40.834 -4.324 58.921 1.00 55.06 99 ASP A O 1
ATOM 790 N N . LEU A 1 100 ? -39.964 -6.398 59.217 1.00 45.59 100 LEU A N 1
ATOM 791 C CA . LEU A 1 100 ? -40.878 -7.133 60.110 1.00 45.59 100 LEU A CA 1
ATOM 792 C C . LEU A 1 100 ? -40.295 -8.524 60.408 1.00 45.59 100 LEU A C 1
ATOM 794 O O . LEU A 1 100 ? -39.925 -9.224 59.436 1.00 45.59 100 LEU A O 1
#

Organism: NCBI:txid230148